Protein AF-A0A379T2N8-F1 (afdb_monomer)

Secondary structure (DSSP, 8-state):
-PPP---HHHHHHHHHHHHHHHHHHHHHHHHHHHHHHHHHHTT--PPEEHHHHHHHHT--HHHHHHHHHHHHHTTSEEE---STTS--EEEE-

Mean predicted aligned error: 11.15 Å

pLDDT: mean 72.95, std 11.52, range [40.16, 85.75]

Structure (mmCIF, N/CA/C/O backbone):
data_AF-A0A379T2N8-F1
#
_entry.id   AF-A0A379T2N8-F1
#
loop_
_atom_site.group_PDB
_atom_site.id
_atom_site.type_symbol
_atom_site.label_atom_id
_atom_site.label_alt_id
_atom_site.label_comp_id
_atom_site.label_asym_id
_atom_site.label_entity_id
_atom_site.label_seq_id
_atom_site.pdbx_PDB_ins_code
_atom_site.Cartn_x
_atom_site.Cartn_y
_atom_site.Cartn_z
_atom_site.occupancy
_atom_site.B_iso_or_equiv
_atom_site.auth_seq_id
_atom_site.auth_comp_id
_atom_site.auth_asym_id
_atom_site.auth_atom_id
_atom_site.pdbx_PDB_model_num
ATOM 1 N N . MET A 1 1 ? -37.715 2.510 39.453 1.00 43.69 1 MET A N 1
ATOM 2 C CA . MET A 1 1 ? -36.326 2.252 39.011 1.00 43.69 1 MET A CA 1
ATOM 3 C C . MET A 1 1 ? -36.309 2.307 37.482 1.00 43.69 1 MET A C 1
ATOM 5 O O . MET A 1 1 ? -36.638 1.323 36.833 1.00 43.69 1 MET A O 1
ATOM 9 N N . MET A 1 2 ? -36.111 3.498 36.902 1.00 40.16 2 MET A N 1
ATOM 10 C CA . MET A 1 2 ? -36.164 3.710 35.446 1.00 40.16 2 MET A CA 1
ATOM 11 C C . MET A 1 2 ? -34.854 3.245 34.798 1.00 40.16 2 MET A C 1
ATOM 13 O O . MET A 1 2 ? -33.776 3.652 35.224 1.00 40.16 2 MET A O 1
ATOM 17 N N . LYS A 1 3 ? -34.950 2.393 33.771 1.00 56.22 3 LYS A N 1
ATOM 18 C CA . LYS A 1 3 ? -33.823 2.038 32.894 1.00 56.22 3 LYS A CA 1
ATOM 19 C C . LYS A 1 3 ? -33.392 3.291 32.116 1.00 56.22 3 LYS A C 1
ATOM 21 O O . LYS A 1 3 ? -34.275 3.997 31.627 1.00 56.22 3 LYS A O 1
ATOM 26 N N . PRO A 1 4 ? -32.089 3.583 31.961 1.00 51.41 4 PRO A N 1
ATOM 27 C CA . PRO A 1 4 ? -31.670 4.707 31.139 1.00 51.41 4 PRO A CA 1
ATOM 28 C C . PRO A 1 4 ? -32.031 4.421 29.676 1.00 51.41 4 PRO A C 1
ATOM 30 O O . PRO A 1 4 ? -31.605 3.417 29.103 1.00 51.41 4 PRO A O 1
ATOM 33 N N . ALA A 1 5 ? -32.834 5.301 29.078 1.00 57.12 5 ALA A N 1
ATOM 34 C CA . ALA A 1 5 ? -33.069 5.334 27.642 1.00 57.12 5 ALA A CA 1
ATOM 35 C C . ALA A 1 5 ? -31.741 5.680 26.952 1.00 57.12 5 ALA A C 1
ATOM 37 O O . ALA A 1 5 ? -31.351 6.845 26.873 1.00 57.12 5 ALA A O 1
ATOM 38 N N . PHE A 1 6 ? -31.008 4.654 26.512 1.00 54.41 6 PHE A N 1
ATOM 39 C CA . PHE A 1 6 ? -29.835 4.808 25.655 1.00 54.41 6 PHE A CA 1
ATOM 40 C C . PHE A 1 6 ? -30.258 5.603 24.411 1.00 54.41 6 PHE A C 1
ATOM 42 O O . PHE A 1 6 ? -31.031 5.121 23.583 1.00 54.41 6 PHE A O 1
ATOM 49 N N . ARG A 1 7 ? -29.813 6.863 24.327 1.00 56.31 7 ARG A N 1
ATOM 50 C CA . ARG A 1 7 ? -30.185 7.812 23.270 1.00 56.31 7 ARG A CA 1
ATOM 51 C C . ARG A 1 7 ? -29.844 7.250 21.891 1.00 56.31 7 ARG A C 1
ATOM 53 O O . ARG A 1 7 ? -28.676 7.018 21.583 1.00 56.31 7 ARG A O 1
ATOM 60 N N . SER A 1 8 ? -30.876 7.135 21.057 1.00 61.81 8 SER A N 1
ATOM 61 C CA . SER A 1 8 ? -30.842 6.826 19.617 1.00 61.81 8 SER A CA 1
ATOM 62 C C . SER A 1 8 ? -29.738 7.573 18.838 1.00 61.81 8 SER A C 1
ATOM 64 O O . SER A 1 8 ? -29.164 7.044 17.887 1.00 61.81 8 SER A O 1
ATOM 66 N N . GLU A 1 9 ? -29.365 8.772 19.294 1.00 59.38 9 GLU A N 1
ATOM 67 C CA . GLU A 1 9 ? -28.335 9.633 18.697 1.00 59.38 9 GLU A CA 1
ATOM 68 C C . GLU A 1 9 ? -26.927 9.002 18.680 1.00 59.38 9 GLU A C 1
ATOM 70 O O . GLU A 1 9 ? -26.195 9.152 17.701 1.00 59.38 9 GLU A O 1
ATOM 75 N N . TYR A 1 10 ? -26.547 8.227 19.705 1.00 67.44 10 TYR A N 1
ATOM 76 C CA . TYR A 1 10 ? -25.224 7.582 19.746 1.00 67.44 10 TYR A CA 1
ATOM 77 C C . TYR A 1 10 ? -25.102 6.433 18.743 1.00 67.44 10 TYR A C 1
ATOM 79 O O . TYR A 1 10 ? -24.046 6.248 18.141 1.00 67.44 10 TYR A O 1
ATOM 87 N N . ILE A 1 11 ? -26.183 5.684 18.516 1.00 74.56 11 ILE A N 1
ATOM 88 C CA . ILE A 1 11 ? -26.203 4.584 17.542 1.00 74.56 11 ILE A CA 1
ATOM 89 C C . ILE A 1 11 ? -26.034 5.144 16.123 1.00 74.56 11 ILE A C 1
ATOM 91 O O . ILE A 1 11 ? -25.296 4.580 15.313 1.00 74.56 11 ILE A O 1
ATOM 95 N N . TRP A 1 12 ? -26.653 6.292 15.840 1.00 72.12 12 TRP A N 1
ATOM 96 C CA . TRP A 1 12 ? -26.504 7.003 14.571 1.00 72.12 12 TRP A CA 1
ATOM 97 C C . TRP A 1 12 ? -25.077 7.506 14.336 1.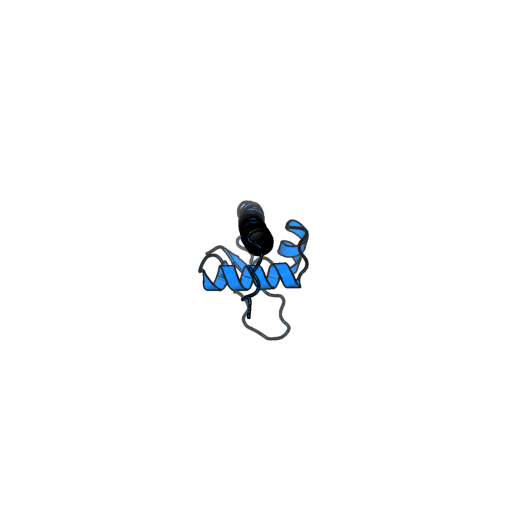00 72.12 12 TRP A C 1
ATOM 99 O O . TRP A 1 12 ? -24.520 7.275 13.263 1.00 72.12 12 TRP A O 1
ATOM 109 N N . LEU A 1 13 ? -24.452 8.123 15.342 1.00 75.94 13 LEU A N 1
ATOM 110 C CA . LEU A 1 13 ? -23.065 8.586 15.242 1.00 75.94 13 LEU A CA 1
ATOM 111 C C . LEU A 1 13 ? -22.084 7.426 15.039 1.00 75.94 13 LEU A C 1
ATOM 113 O O . LEU A 1 13 ? -21.218 7.502 14.167 1.00 75.94 13 LEU A O 1
ATOM 117 N N . VAL A 1 14 ? -22.245 6.323 15.776 1.00 79.12 14 VAL A N 1
ATOM 118 C CA . VAL A 1 14 ? -21.402 5.127 15.614 1.00 79.12 14 VAL A CA 1
ATOM 119 C C . VAL A 1 14 ? -21.569 4.528 14.215 1.00 79.12 14 VAL A C 1
ATOM 121 O O . VAL A 1 14 ? -20.573 4.181 13.581 1.00 79.12 14 VAL A O 1
ATOM 124 N N . ARG A 1 15 ? -22.797 4.468 13.684 1.00 78.38 15 ARG A N 1
ATOM 125 C CA . ARG A 1 15 ? -23.061 3.966 12.328 1.00 78.38 15 ARG A CA 1
ATOM 126 C C . ARG A 1 15 ? -22.460 4.870 11.251 1.00 78.38 15 ARG A C 1
ATOM 128 O O . ARG A 1 15 ? -21.843 4.353 10.324 1.00 78.38 15 ARG A O 1
ATOM 135 N N . ILE A 1 16 ? -22.570 6.194 11.388 1.00 77.00 16 ILE A N 1
ATOM 136 C CA . ILE A 1 16 ? -21.946 7.157 10.465 1.00 77.00 16 ILE A CA 1
ATOM 137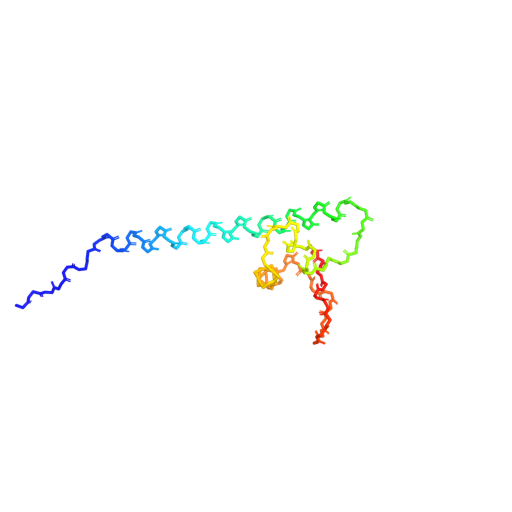 C C . ILE A 1 16 ? -20.423 7.010 10.485 1.00 77.00 16 ILE A C 1
ATOM 139 O O . ILE A 1 16 ? -19.808 6.907 9.427 1.00 77.00 16 ILE A O 1
ATOM 143 N N . LEU A 1 17 ? -19.803 6.960 11.668 1.00 77.00 17 LEU A N 1
ATOM 144 C CA . LEU A 1 17 ? -18.351 6.808 11.794 1.00 77.00 17 LEU A CA 1
ATOM 145 C C . LEU A 1 17 ? -17.866 5.471 11.223 1.00 77.00 17 LEU A C 1
ATOM 147 O O . LEU A 1 17 ? -16.836 5.430 10.550 1.00 77.00 17 LEU A O 1
ATOM 151 N N . TYR A 1 18 ? -18.618 4.393 11.449 1.00 68.12 18 TYR A N 1
ATOM 152 C CA . TYR A 1 18 ? -18.307 3.069 10.920 1.00 68.12 18 TYR A CA 1
ATOM 153 C C . TYR A 1 18 ? -18.405 3.016 9.390 1.00 68.12 18 TYR A C 1
ATOM 155 O O . TYR A 1 18 ? -17.480 2.540 8.729 1.00 68.12 18 TYR A O 1
ATOM 163 N N . VAL A 1 19 ? -19.489 3.552 8.819 1.00 71.81 19 VAL A N 1
ATOM 164 C CA . VAL A 1 19 ? -19.681 3.646 7.364 1.00 71.81 19 VAL A CA 1
ATOM 165 C C . VAL A 1 19 ? -18.603 4.532 6.745 1.00 71.81 19 VAL A C 1
ATOM 167 O O . VAL A 1 19 ? -17.968 4.130 5.777 1.00 71.81 19 VAL A O 1
ATOM 170 N N . ARG A 1 20 ? -18.313 5.692 7.345 1.00 67.44 20 ARG A N 1
ATOM 171 C CA . ARG A 1 20 ? -17.278 6.612 6.864 1.00 67.44 20 ARG A CA 1
ATOM 172 C C . ARG A 1 20 ? -15.888 5.977 6.897 1.00 67.44 20 ARG A C 1
ATOM 174 O O . ARG A 1 20 ? -15.147 6.122 5.933 1.00 67.44 20 ARG A O 1
ATOM 181 N N . LYS A 1 21 ? -15.537 5.235 7.956 1.00 64.50 21 LYS A N 1
ATOM 182 C CA . LYS A 1 21 ? -14.284 4.460 7.997 1.00 64.50 21 LYS A CA 1
ATOM 183 C C . LYS A 1 21 ? -14.226 3.387 6.910 1.00 64.50 21 LYS A C 1
ATOM 185 O O . LYS A 1 21 ? -13.174 3.225 6.303 1.00 64.50 21 L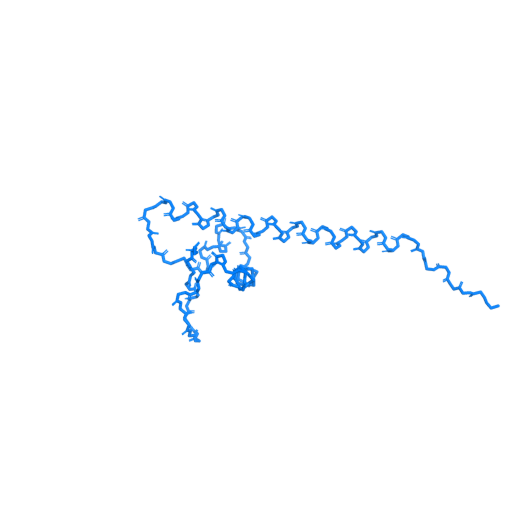YS A O 1
ATOM 190 N N . ASN A 1 22 ? -15.329 2.685 6.651 1.00 61.34 22 ASN A N 1
ATOM 191 C CA . ASN A 1 22 ? -15.390 1.675 5.591 1.00 61.34 22 ASN A CA 1
ATOM 192 C C . ASN A 1 22 ? -15.222 2.287 4.194 1.00 61.34 22 ASN A C 1
ATOM 194 O O . ASN A 1 22 ? -14.457 1.757 3.394 1.00 61.34 22 ASN A O 1
ATOM 198 N N . ILE A 1 23 ? -15.883 3.416 3.926 1.00 64.00 23 ILE A N 1
ATOM 199 C CA . ILE A 1 23 ? -15.767 4.151 2.659 1.00 64.00 23 ILE A CA 1
ATOM 200 C C . ILE A 1 23 ? -14.323 4.626 2.461 1.00 64.00 23 ILE A C 1
ATOM 202 O O . ILE A 1 23 ? -13.698 4.231 1.487 1.00 64.00 23 ILE A O 1
ATOM 206 N N . MET A 1 24 ? -13.735 5.314 3.449 1.00 62.69 24 MET A N 1
ATOM 207 C CA . MET A 1 24 ? -12.340 5.778 3.366 1.00 62.69 24 MET A CA 1
ATOM 208 C C . MET A 1 24 ? -11.340 4.631 3.159 1.00 62.69 24 MET A C 1
ATOM 210 O O . MET A 1 24 ? -10.345 4.795 2.454 1.00 62.69 24 MET A O 1
ATOM 214 N N . SER A 1 25 ? -11.586 3.464 3.766 1.00 62.59 25 SER A N 1
ATOM 215 C CA . SER A 1 25 ? -10.746 2.283 3.554 1.00 62.59 25 SER A CA 1
ATOM 216 C C . SER A 1 25 ? -10.890 1.757 2.128 1.00 62.59 25 SER A C 1
ATOM 218 O O . SER A 1 25 ? -9.887 1.425 1.507 1.00 62.59 25 SER A O 1
ATOM 220 N N . LYS A 1 26 ? -12.118 1.710 1.601 1.00 67.12 26 LYS A N 1
ATOM 221 C CA . LYS A 1 26 ? -12.408 1.259 0.238 1.00 67.12 26 LYS A CA 1
ATOM 222 C C . LYS A 1 26 ? -11.794 2.184 -0.813 1.00 67.12 26 LYS A C 1
ATOM 224 O O . LYS A 1 26 ? -11.135 1.682 -1.717 1.00 67.12 26 LYS A O 1
ATOM 229 N N . ASP A 1 27 ? -11.903 3.496 -0.622 1.00 7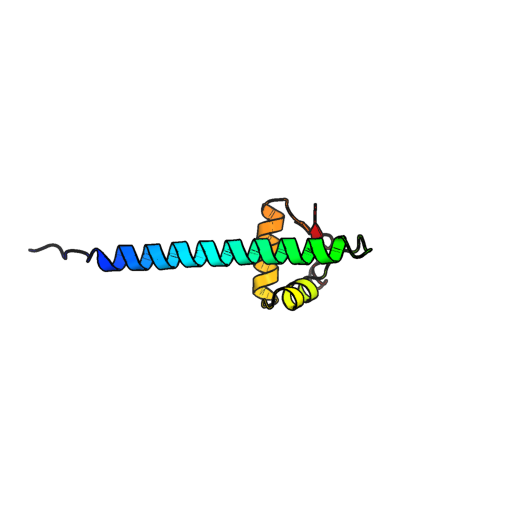6.44 27 ASP A N 1
ATOM 230 C CA . ASP A 1 27 ? -11.254 4.499 -1.473 1.00 76.44 27 ASP A CA 1
ATOM 231 C C . ASP A 1 27 ? -9.724 4.368 -1.431 1.00 76.44 27 ASP A C 1
ATOM 233 O O . ASP A 1 27 ? -9.058 4.498 -2.452 1.00 76.44 27 ASP A O 1
ATOM 237 N N . SER A 1 28 ? -9.153 4.047 -0.262 1.00 76.44 28 SER A N 1
ATOM 238 C CA . SER A 1 28 ? -7.706 3.828 -0.121 1.00 76.44 28 SER A CA 1
ATOM 239 C C . SER A 1 28 ? -7.236 2.566 -0.849 1.00 76.44 28 SER A C 1
ATOM 241 O O . SER A 1 28 ? -6.171 2.580 -1.464 1.00 76.44 28 SER A O 1
ATOM 243 N N . PHE A 1 29 ? -8.011 1.476 -0.802 1.00 77.44 29 PHE A N 1
ATOM 244 C CA . PHE A 1 29 ? -7.690 0.258 -1.551 1.00 77.44 29 PHE A CA 1
ATOM 245 C C . PHE A 1 29 ? -7.738 0.498 -3.054 1.00 77.44 29 PHE A C 1
ATOM 247 O O . PHE A 1 29 ? -6.819 0.088 -3.760 1.00 77.44 29 PHE A O 1
ATOM 254 N N . ASP A 1 30 ? -8.775 1.186 -3.528 1.00 81.25 30 ASP A N 1
ATOM 255 C CA . ASP A 1 30 ? -8.934 1.500 -4.945 1.00 81.25 30 ASP A CA 1
ATOM 256 C C . ASP A 1 30 ? -7.810 2.424 -5.439 1.00 81.25 30 ASP A C 1
ATOM 258 O O . ASP A 1 30 ? -7.198 2.157 -6.473 1.00 81.25 30 ASP A O 1
ATOM 262 N N . HIS A 1 31 ? -7.423 3.421 -4.633 1.00 81.38 31 HIS A N 1
ATOM 263 C CA . HIS A 1 31 ? -6.264 4.266 -4.921 1.00 81.38 31 HIS A CA 1
ATOM 264 C C . HIS A 1 31 ? -4.955 3.476 -5.000 1.00 81.38 31 HIS A C 1
ATOM 266 O O . HIS A 1 31 ? -4.167 3.710 -5.913 1.00 81.38 31 HIS A O 1
ATOM 272 N N . ILE A 1 32 ? -4.710 2.539 -4.075 1.00 82.88 32 ILE A N 1
ATOM 273 C CA . ILE A 1 32 ? -3.508 1.693 -4.104 1.00 82.88 32 ILE A CA 1
ATOM 274 C C . ILE A 1 32 ? -3.499 0.828 -5.364 1.00 82.88 32 ILE A C 1
ATOM 276 O O . ILE A 1 32 ? -2.489 0.785 -6.062 1.00 82.88 32 ILE A O 1
ATOM 280 N N . VAL A 1 33 ? -4.612 0.164 -5.685 1.00 82.38 33 VAL A N 1
ATOM 281 C CA . VAL A 1 33 ? -4.708 -0.702 -6.869 1.00 82.38 33 VAL A CA 1
ATOM 282 C C . VAL A 1 33 ? -4.542 0.110 -8.152 1.00 82.38 33 VAL A C 1
ATOM 284 O O . VAL A 1 33 ? -3.794 -0.304 -9.037 1.00 82.38 33 VAL A O 1
ATOM 287 N N . THR A 1 34 ? -5.168 1.282 -8.241 1.00 84.81 34 THR A N 1
ATOM 288 C CA . THR A 1 34 ? -5.043 2.191 -9.386 1.00 84.81 34 THR A CA 1
ATOM 289 C C . THR A 1 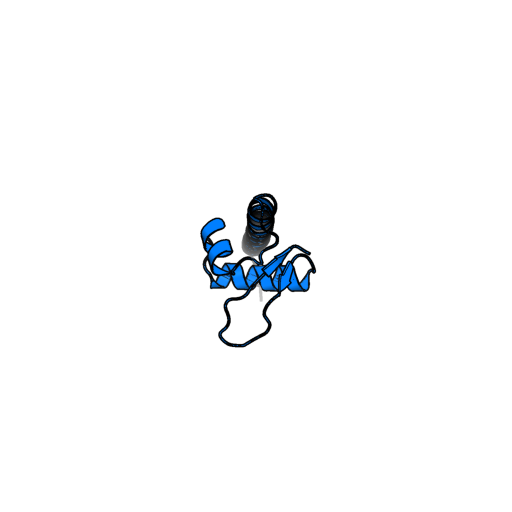34 ? -3.616 2.713 -9.535 1.00 84.81 34 THR A C 1
ATOM 291 O O . THR A 1 34 ? -3.072 2.684 -10.637 1.00 84.81 34 THR A O 1
ATOM 294 N N . ALA A 1 35 ? -2.962 3.111 -8.439 1.00 80.88 35 ALA A N 1
ATOM 295 C CA . ALA A 1 35 ? -1.566 3.544 -8.455 1.00 80.88 35 ALA A CA 1
ATOM 296 C C . ALA A 1 35 ? -0.619 2.412 -8.881 1.00 80.88 35 ALA A C 1
ATOM 298 O O . ALA A 1 35 ? 0.301 2.639 -9.668 1.00 80.88 35 ALA A O 1
ATOM 299 N N . MET A 1 36 ? -0.854 1.185 -8.402 1.00 80.12 36 MET A N 1
ATOM 300 C CA . MET A 1 36 ? -0.071 0.021 -8.811 1.00 80.12 36 MET A CA 1
ATOM 301 C C . MET A 1 36 ? -0.290 -0.306 -10.296 1.00 80.12 36 MET A C 1
ATOM 303 O O . MET A 1 36 ? 0.692 -0.502 -11.004 1.00 80.12 36 MET A O 1
ATOM 307 N N . ARG A 1 37 ? -1.536 -0.298 -10.794 1.00 79.31 37 ARG A N 1
ATOM 308 C CA . ARG A 1 37 ? -1.855 -0.518 -12.219 1.00 79.31 37 ARG A CA 1
ATOM 309 C C . ARG A 1 37 ? -1.213 0.530 -13.120 1.00 79.31 37 ARG A C 1
ATOM 311 O O . ARG A 1 37 ? -0.477 0.172 -14.027 1.00 79.31 37 ARG A O 1
ATOM 318 N N . SER A 1 38 ? -1.386 1.810 -12.789 1.00 76.94 38 SER A N 1
ATOM 319 C CA . SER A 1 38 ? -0.789 2.931 -13.524 1.00 76.94 38 SER A CA 1
ATOM 320 C C . SER A 1 38 ? 0.737 2.812 -13.649 1.00 76.94 38 SER A C 1
ATOM 322 O O . SER A 1 38 ? 1.305 3.179 -14.674 1.00 76.94 38 SER A O 1
ATOM 324 N N . ARG A 1 39 ? 1.408 2.265 -12.625 1.00 70.75 39 ARG A N 1
ATOM 325 C CA . ARG A 1 39 ? 2.855 1.999 -12.637 1.00 70.75 39 ARG A CA 1
ATOM 326 C C . ARG A 1 39 ? 3.246 0.732 -13.408 1.00 70.75 39 ARG A C 1
ATOM 328 O O . ARG A 1 39 ? 4.334 0.709 -13.964 1.00 70.75 39 ARG A O 1
ATOM 335 N N . LEU A 1 40 ? 2.396 -0.294 -13.435 1.00 67.94 40 LEU A N 1
ATOM 336 C CA . LEU A 1 40 ? 2.630 -1.549 -14.163 1.00 67.94 40 LEU A CA 1
ATOM 337 C C . LEU A 1 40 ? 2.390 -1.412 -15.673 1.00 67.94 40 LEU A C 1
ATOM 339 O O . LEU A 1 40 ? 3.131 -2.008 -16.449 1.00 67.94 40 LEU A O 1
ATOM 343 N N . ASP A 1 41 ? 1.407 -0.604 -16.084 1.00 61.81 41 ASP A N 1
ATOM 344 C CA . ASP A 1 41 ? 1.162 -0.266 -17.496 1.00 61.81 41 ASP A CA 1
ATOM 345 C C . ASP A 1 41 ? 2.318 0.557 -18.098 1.00 61.81 41 ASP A C 1
ATOM 347 O O . ASP A 1 41 ? 2.557 0.517 -19.302 1.00 61.81 41 ASP A O 1
ATOM 351 N N . ALA A 1 42 ? 3.073 1.270 -17.254 1.00 57.94 42 ALA A N 1
ATOM 352 C CA . ALA A 1 42 ? 4.204 2.115 -17.634 1.00 57.94 42 ALA A CA 1
ATOM 353 C C . ALA A 1 42 ? 5.542 1.352 -17.772 1.00 57.94 42 ALA A C 1
ATOM 355 O O . ALA A 1 42 ? 6.598 1.895 -17.462 1.00 57.94 42 ALA A O 1
ATOM 356 N N . ASP A 1 43 ? 5.510 0.130 -18.313 1.00 51.62 43 ASP A N 1
ATOM 357 C CA . ASP A 1 43 ? 6.684 -0.524 -18.925 1.00 51.62 43 ASP A CA 1
ATOM 358 C C . ASP A 1 43 ? 7.644 -1.291 -17.989 1.00 51.62 43 ASP A C 1
ATOM 360 O O . ASP A 1 43 ? 8.800 -1.542 -18.322 1.00 51.62 43 ASP A O 1
ATOM 364 N N . THR A 1 44 ? 7.202 -1.735 -16.807 1.00 53.97 44 THR A N 1
ATOM 365 C CA . THR A 1 44 ? 8.026 -2.633 -15.973 1.00 53.97 44 THR A CA 1
ATOM 366 C C . THR A 1 44 ? 7.174 -3.610 -15.165 1.00 53.97 44 THR A C 1
ATOM 368 O O . THR A 1 44 ? 6.489 -3.246 -14.215 1.00 53.97 44 THR A O 1
ATOM 371 N N . CYS A 1 45 ? 7.301 -4.908 -15.460 1.00 57.44 45 CYS A N 1
ATOM 372 C CA . CYS A 1 45 ? 6.852 -6.014 -14.595 1.00 57.44 45 CYS A CA 1
ATOM 373 C C . CYS A 1 45 ? 7.724 -6.124 -13.318 1.00 57.44 45 CYS A C 1
ATOM 375 O O . CYS A 1 45 ? 7.987 -7.212 -12.784 1.00 57.44 45 CYS A O 1
ATOM 377 N N . GLU A 1 46 ? 8.230 -4.990 -12.837 1.00 65.81 46 GLU A N 1
ATOM 378 C CA . GLU A 1 46 ? 9.044 -4.907 -11.644 1.00 65.81 46 GLU A CA 1
ATOM 379 C C . GLU A 1 46 ? 8.148 -4.808 -10.411 1.00 65.81 46 GLU A C 1
ATOM 381 O O . GLU A 1 46 ? 7.129 -4.115 -10.404 1.00 65.81 46 GLU A O 1
ATOM 386 N N . PRO A 1 47 ? 8.494 -5.529 -9.341 1.00 71.00 47 PRO A N 1
ATOM 387 C CA . PRO A 1 47 ? 7.749 -5.434 -8.107 1.00 71.00 47 PRO A CA 1
ATOM 388 C C . PRO A 1 47 ? 7.921 -4.053 -7.456 1.00 71.00 47 PRO A C 1
ATOM 390 O O . PRO A 1 47 ? 9.028 -3.537 -7.303 1.00 71.00 47 PRO A O 1
ATOM 393 N N . LEU A 1 48 ? 6.810 -3.484 -6.999 1.00 77.38 48 LEU A N 1
ATOM 394 C CA . LEU A 1 48 ? 6.740 -2.168 -6.377 1.00 77.38 48 LEU A CA 1
ATOM 395 C C . LEU A 1 48 ? 7.128 -2.236 -4.899 1.00 77.38 48 LEU A C 1
ATOM 397 O O . LEU A 1 48 ? 6.693 -3.122 -4.158 1.00 77.38 48 LEU A O 1
ATOM 401 N N . LYS A 1 49 ? 7.921 -1.267 -4.436 1.00 83.75 49 LYS A N 1
ATOM 402 C CA . LYS A 1 49 ? 8.258 -1.136 -3.013 1.00 83.75 49 LYS A C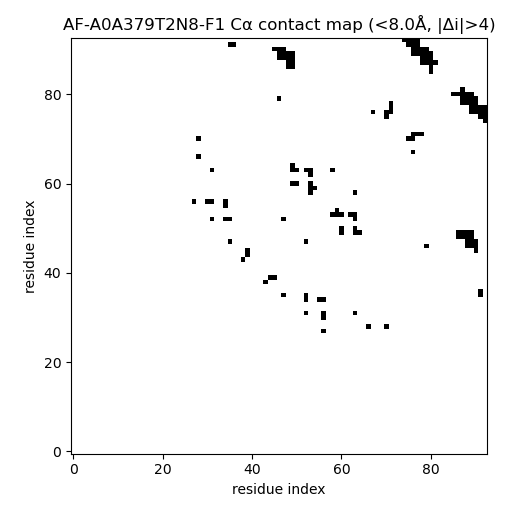A 1
ATOM 403 C C . LYS A 1 49 ? 7.085 -0.510 -2.263 1.00 83.75 49 LYS A C 1
ATOM 405 O O . LYS A 1 49 ? 6.484 0.448 -2.740 1.00 83.75 49 LYS A O 1
ATOM 410 N N . THR A 1 50 ? 6.836 -0.953 -1.026 1.00 84.69 50 THR A N 1
ATOM 411 C CA . THR A 1 50 ? 5.820 -0.337 -0.143 1.00 84.69 50 THR A CA 1
ATOM 412 C C . THR A 1 50 ? 5.955 1.187 -0.055 1.00 84.69 50 THR A C 1
ATOM 414 O O . THR A 1 50 ? 4.953 1.890 -0.012 1.00 84.69 50 THR A O 1
ATOM 417 N N . ARG A 1 51 ? 7.192 1.702 -0.007 1.00 82.19 51 ARG A N 1
ATOM 418 C CA . ARG A 1 51 ? 7.453 3.143 0.106 1.00 82.19 51 ARG A CA 1
ATOM 419 C C . ARG A 1 51 ? 6.983 3.911 -1.127 1.00 82.19 51 ARG A C 1
ATOM 421 O O . ARG A 1 51 ? 6.402 4.973 -0.967 1.00 82.19 51 ARG A O 1
ATOM 428 N N . ASP A 1 52 ? 7.200 3.362 -2.315 1.00 82.62 52 ASP A N 1
ATOM 429 C CA . ASP A 1 52 ? 6.838 4.027 -3.567 1.00 82.62 52 ASP A CA 1
ATOM 430 C C . ASP A 1 52 ? 5.307 4.050 -3.734 1.00 82.62 52 ASP A C 1
ATOM 432 O O . ASP A 1 52 ? 4.743 5.034 -4.199 1.00 82.62 52 ASP A O 1
ATOM 436 N N . ILE A 1 53 ? 4.618 3.003 -3.259 1.00 82.88 53 ILE A N 1
ATOM 437 C CA . ILE A 1 53 ? 3.147 2.957 -3.185 1.00 82.88 53 ILE A CA 1
ATOM 438 C C . ILE A 1 53 ? 2.621 3.983 -2.173 1.00 82.88 53 ILE A C 1
ATOM 440 O O . ILE A 1 53 ? 1.646 4.679 -2.447 1.00 82.88 53 ILE A O 1
ATOM 444 N N . ALA A 1 54 ? 3.257 4.085 -1.004 1.00 85.75 54 ALA A N 1
ATOM 445 C CA . ALA A 1 54 ? 2.888 5.053 0.025 1.00 85.75 54 ALA A CA 1
ATOM 446 C C . ALA A 1 54 ? 3.019 6.497 -0.489 1.00 85.75 54 ALA A C 1
ATOM 448 O O . ALA A 1 54 ? 2.090 7.283 -0.336 1.00 85.75 54 ALA A O 1
ATOM 449 N N . ASP A 1 55 ? 4.123 6.806 -1.173 1.00 85.38 55 ASP A N 1
ATOM 450 C CA . ASP A 1 55 ? 4.373 8.111 -1.792 1.00 85.38 55 ASP A CA 1
ATOM 451 C C . ASP A 1 55 ? 3.340 8.435 -2.885 1.00 85.38 55 ASP A C 1
ATOM 453 O O . ASP A 1 55 ? 2.711 9.490 -2.856 1.00 85.38 55 ASP A O 1
ATOM 457 N N . ALA A 1 56 ? 3.059 7.480 -3.779 1.00 81.81 56 ALA A N 1
ATOM 458 C CA . ALA A 1 56 ? 2.077 7.650 -4.852 1.00 81.81 56 ALA A CA 1
ATOM 459 C C . ALA A 1 56 ? 0.632 7.841 -4.355 1.00 81.81 56 ALA A C 1
ATOM 461 O O . ALA A 1 56 ? -0.188 8.431 -5.053 1.00 81.81 56 ALA A O 1
ATOM 462 N N . THR A 1 57 ? 0.308 7.332 -3.165 1.00 80.38 57 THR A N 1
ATOM 463 C CA . THR A 1 57 ? -1.045 7.395 -2.584 1.00 80.38 57 THR A CA 1
ATOM 464 C C . THR A 1 57 ? -1.187 8.455 -1.493 1.00 80.38 57 THR A C 1
ATOM 466 O O . THR A 1 57 ? -2.280 8.640 -0.960 1.00 80.38 57 THR A O 1
ATOM 469 N N . GLY A 1 58 ? -0.098 9.146 -1.133 1.00 82.50 58 GLY A N 1
ATOM 470 C CA . GLY A 1 58 ? -0.066 10.071 0.003 1.00 82.50 58 GLY A CA 1
ATOM 471 C C . GLY A 1 58 ? -0.308 9.393 1.358 1.00 82.50 58 GLY A C 1
ATOM 472 O O . GLY A 1 58 ? -0.687 10.053 2.326 1.00 82.50 58 GLY A O 1
ATOM 473 N N . LEU A 1 59 ? -0.128 8.072 1.439 1.00 82.88 59 LEU A N 1
ATOM 474 C CA . LEU A 1 59 ? -0.315 7.292 2.658 1.00 82.88 59 LEU A CA 1
ATOM 475 C C . LEU A 1 59 ? 0.982 7.203 3.458 1.00 82.88 59 LEU A C 1
ATOM 477 O O . LEU A 1 59 ? 2.091 7.261 2.933 1.00 82.88 59 LEU A O 1
ATOM 481 N N . THR A 1 60 ? 0.857 6.967 4.763 1.00 85.44 60 THR A N 1
ATOM 482 C CA . THR A 1 60 ? 2.028 6.585 5.559 1.00 85.44 60 THR A CA 1
ATOM 483 C C . THR A 1 60 ? 2.485 5.172 5.191 1.00 85.44 60 THR A C 1
ATOM 485 O O . THR A 1 60 ? 1.675 4.309 4.843 1.00 85.44 60 THR A O 1
ATOM 488 N N . ILE A 1 61 ? 3.783 4.887 5.343 1.00 83.62 61 ILE A N 1
ATOM 489 C CA . ILE A 1 61 ? 4.352 3.551 5.080 1.00 83.62 61 ILE A CA 1
ATOM 490 C C . ILE A 1 61 ? 3.623 2.462 5.889 1.00 83.62 61 ILE A C 1
ATOM 492 O O . ILE A 1 61 ? 3.400 1.362 5.384 1.00 83.62 61 ILE A O 1
ATOM 496 N N . TYR A 1 62 ? 3.217 2.771 7.125 1.00 84.31 62 TYR A N 1
ATOM 497 C CA . TYR A 1 62 ? 2.453 1.856 7.975 1.00 84.31 62 TYR A CA 1
ATOM 498 C C . TYR A 1 62 ? 1.060 1.564 7.405 1.00 84.31 62 TYR A C 1
ATOM 500 O O . TYR A 1 62 ? 0.693 0.397 7.296 1.00 84.31 62 TYR A O 1
ATOM 508 N N . GLN A 1 63 ? 0.311 2.592 6.991 1.00 82.88 63 GLN A N 1
ATOM 509 C CA . GLN A 1 63 ? -1.013 2.414 6.383 1.00 82.88 63 GLN A CA 1
ATOM 510 C C . GLN A 1 63 ? -0.930 1.651 5.062 1.00 82.88 63 GLN A C 1
ATOM 512 O O . GLN A 1 63 ? -1.650 0.671 4.883 1.00 82.88 63 GLN A O 1
ATOM 517 N N . ALA A 1 64 ? -0.016 2.048 4.172 1.00 85.31 64 ALA A N 1
ATOM 518 C CA . ALA A 1 64 ? 0.201 1.370 2.899 1.00 85.31 64 ALA A CA 1
ATOM 519 C C . ALA A 1 64 ? 0.528 -0.112 3.117 1.00 85.31 64 ALA A C 1
ATOM 521 O O . ALA A 1 64 ? -0.056 -0.979 2.476 1.00 85.31 64 ALA A O 1
ATOM 522 N N . ARG A 1 65 ? 1.395 -0.425 4.089 1.00 84.06 65 ARG A N 1
ATOM 523 C CA . ARG A 1 65 ? 1.701 -1.808 4.458 1.00 84.06 65 ARG A CA 1
ATOM 524 C C . ARG A 1 65 ? 0.467 -2.571 4.941 1.00 84.06 65 ARG A C 1
ATOM 526 O O . ARG A 1 65 ? 0.233 -3.671 4.456 1.00 84.06 65 ARG A O 1
ATOM 533 N N . THR A 1 66 ? -0.302 -2.014 5.876 1.00 85.19 66 THR A N 1
ATOM 534 C CA . THR A 1 66 ? -1.514 -2.663 6.400 1.00 85.19 66 THR A CA 1
ATOM 535 C C . THR A 1 66 ? -2.522 -2.937 5.288 1.00 85.19 66 THR A C 1
ATOM 537 O O . THR A 1 66 ? -3.104 -4.019 5.244 1.00 85.19 66 THR A O 1
ATOM 540 N N . TYR A 1 67 ? -2.707 -1.994 4.366 1.00 84.69 67 TYR A N 1
ATOM 541 C CA . TYR A 1 67 ? -3.614 -2.182 3.241 1.00 84.69 67 TYR A CA 1
ATOM 542 C C . TYR A 1 67 ? -3.094 -3.209 2.231 1.00 84.69 67 TYR A C 1
ATOM 544 O O . TYR A 1 67 ? -3.866 -4.045 1.773 1.00 84.69 67 TYR A O 1
ATOM 552 N N . LEU A 1 68 ? -1.792 -3.221 1.939 1.00 83.56 68 LEU A N 1
ATOM 553 C CA . LEU A 1 68 ? -1.177 -4.224 1.064 1.00 83.56 68 LEU A CA 1
ATOM 554 C C . LEU A 1 68 ? -1.239 -5.636 1.661 1.00 83.56 68 LEU A C 1
ATOM 556 O O . LEU A 1 68 ? -1.490 -6.593 0.937 1.00 83.56 68 LEU A O 1
ATOM 560 N N . GLU A 1 69 ? -1.083 -5.785 2.979 1.00 84.75 69 GLU A N 1
ATOM 561 C CA . GLU A 1 69 ? -1.267 -7.072 3.667 1.00 84.75 69 GLU A CA 1
ATOM 562 C C . GLU A 1 69 ? -2.727 -7.565 3.579 1.00 84.75 69 GLU A C 1
ATOM 564 O O . GLU A 1 69 ? -2.969 -8.758 3.371 1.00 84.75 69 GLU A O 1
ATOM 569 N N . GLN A 1 70 ? -3.707 -6.658 3.656 1.00 84.75 70 GLN A N 1
ATOM 570 C CA . GLN A 1 70 ? -5.121 -6.993 3.438 1.00 84.75 70 GLN A CA 1
ATOM 571 C C . GLN A 1 70 ? -5.404 -7.375 1.978 1.00 84.75 70 GLN A C 1
ATOM 573 O O . GLN A 1 70 ? -6.045 -8.395 1.733 1.00 84.75 70 GLN A O 1
ATOM 578 N N . LEU A 1 71 ? -4.869 -6.623 1.010 1.00 83.69 71 LEU A N 1
ATOM 579 C CA . LEU A 1 71 ? -4.980 -6.934 -0.421 1.00 83.69 71 LEU A CA 1
ATOM 580 C C . LEU A 1 71 ? -4.303 -8.264 -0.780 1.00 83.69 71 LEU A C 1
ATOM 582 O O . LEU A 1 71 ? -4.793 -8.993 -1.638 1.00 83.69 71 LEU A O 1
ATOM 586 N N . HIS A 1 72 ? -3.208 -8.608 -0.103 1.00 85.06 72 HIS A N 1
ATOM 587 C CA . HIS A 1 72 ? -2.534 -9.893 -0.260 1.00 85.06 72 HIS A CA 1
ATOM 588 C C . HIS A 1 72 ? -3.364 -11.048 0.282 1.00 85.06 72 HIS A C 1
ATOM 590 O O . HIS A 1 72 ? -3.481 -12.085 -0.361 1.00 85.06 72 HIS A O 1
ATOM 596 N N . THR A 1 73 ? -3.996 -10.855 1.441 1.00 82.00 73 THR A N 1
ATOM 597 C CA . THR A 1 73 ? -4.937 -11.836 2.001 1.00 82.00 73 THR A CA 1
ATOM 598 C C . THR A 1 73 ? -6.149 -12.031 1.085 1.00 82.00 73 THR A C 1
ATOM 600 O O . THR A 1 73 ? -6.661 -13.140 0.973 1.00 82.00 73 THR A O 1
ATOM 603 N N . ALA A 1 74 ? -6.575 -10.974 0.388 1.00 81.81 74 ALA A N 1
ATOM 604 C CA . ALA A 1 74 ? -7.638 -11.021 -0.613 1.00 81.81 74 ALA A CA 1
ATOM 605 C C . ALA A 1 74 ? -7.198 -11.591 -1.980 1.00 81.81 74 ALA A C 1
ATOM 607 O O . ALA A 1 74 ? -8.041 -11.747 -2.858 1.00 81.81 74 ALA A O 1
ATOM 608 N N . GLY A 1 75 ? -5.907 -11.887 -2.182 1.00 80.44 75 GLY A N 1
ATOM 609 C CA . GLY A 1 75 ? -5.381 -12.434 -3.437 1.00 80.44 75 GLY A CA 1
ATOM 610 C C . GLY A 1 75 ? -5.240 -11.424 -4.583 1.00 80.44 75 GLY A C 1
ATOM 611 O O . GLY A 1 75 ? -5.074 -11.837 -5.723 1.00 80.44 75 GLY A O 1
ATOM 612 N N . VAL A 1 76 ? -5.296 -10.117 -4.305 1.00 80.81 76 VAL A N 1
ATOM 613 C CA . VAL A 1 76 ? -5.164 -9.051 -5.322 1.00 80.81 76 VAL A CA 1
ATOM 614 C C . VAL A 1 76 ? -3.696 -8.712 -5.598 1.00 80.81 76 VAL A C 1
ATOM 616 O O . VAL A 1 76 ? -3.325 -8.378 -6.719 1.00 80.81 76 VAL A O 1
ATOM 619 N N . VAL A 1 77 ? -2.842 -8.781 -4.573 1.00 81.56 77 VAL A N 1
ATOM 620 C CA . VAL A 1 77 ? -1.405 -8.500 -4.699 1.00 81.56 77 VAL A CA 1
ATOM 621 C C . VAL A 1 77 ? -0.582 -9.652 -4.136 1.00 81.56 77 VAL A C 1
ATOM 623 O O . VAL A 1 77 ? -0.878 -10.182 -3.072 1.00 81.56 77 VAL A O 1
ATOM 626 N N . GLY A 1 78 ? 0.480 -10.027 -4.834 1.00 78.38 78 GLY A N 1
ATOM 627 C CA . GLY A 1 78 ? 1.466 -11.010 -4.416 1.00 78.38 78 GLY A CA 1
ATOM 628 C C . GLY A 1 78 ? 2.660 -10.328 -3.758 1.00 78.38 78 GLY A C 1
ATOM 629 O O . GLY A 1 78 ? 3.182 -9.327 -4.256 1.00 78.38 78 GLY A O 1
ATOM 630 N N . LYS A 1 79 ? 3.121 -10.876 -2.634 1.00 80.38 79 LYS A N 1
ATOM 631 C CA . LYS A 1 79 ? 4.342 -10.418 -1.973 1.00 80.38 79 LYS A CA 1
ATOM 632 C C . LYS A 1 79 ? 5.533 -11.184 -2.538 1.00 80.38 79 LYS A C 1
ATOM 634 O O . LYS A 1 79 ? 5.625 -12.394 -2.373 1.00 80.38 79 LYS A O 1
ATOM 639 N N . VAL A 1 80 ? 6.453 -10.472 -3.182 1.00 74.75 80 VAL A N 1
ATOM 640 C CA . VAL A 1 80 ? 7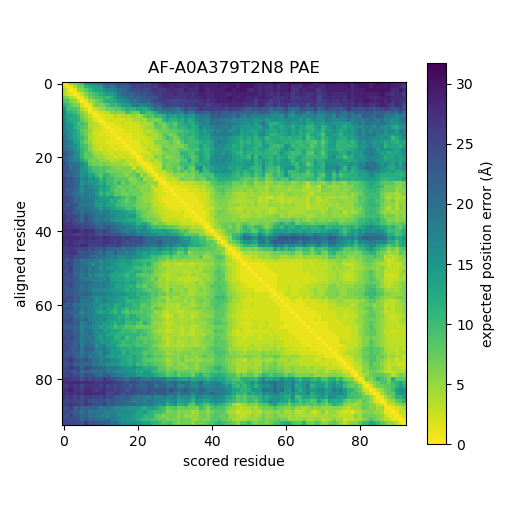.606 -11.069 -3.877 1.00 74.75 80 VAL A CA 1
ATOM 641 C C . VAL A 1 80 ? 8.762 -11.363 -2.915 1.00 74.75 80 VAL A C 1
ATOM 643 O O . VAL A 1 80 ? 9.465 -12.351 -3.091 1.00 74.75 80 VAL A O 1
ATOM 646 N N . ASN A 1 81 ? 8.924 -10.568 -1.850 1.00 67.00 81 ASN A N 1
ATOM 647 C CA . ASN A 1 81 ? 9.978 -10.778 -0.852 1.00 67.00 81 ASN A CA 1
ATOM 648 C C . ASN A 1 81 ? 9.415 -11.229 0.501 1.00 67.00 81 ASN A C 1
ATOM 650 O O . ASN A 1 81 ? 8.706 -10.478 1.178 1.00 67.00 81 ASN A O 1
ATOM 654 N N . ILE A 1 82 ? 9.804 -12.429 0.937 1.00 57.31 82 ILE A N 1
ATOM 655 C CA . ILE A 1 82 ? 9.522 -12.977 2.269 1.00 57.31 82 ILE A CA 1
ATOM 656 C C . ILE A 1 82 ? 10.836 -12.973 3.066 1.00 57.31 82 ILE A C 1
ATOM 658 O O . ILE A 1 82 ? 11.688 -13.832 2.884 1.00 57.31 82 ILE A O 1
ATOM 662 N N . GLY A 1 83 ? 11.023 -11.977 3.936 1.00 54.12 83 GLY A N 1
ATOM 663 C CA . GLY A 1 83 ? 12.195 -11.876 4.813 1.00 54.12 83 GLY A CA 1
ATOM 664 C C . GLY A 1 83 ? 12.083 -10.721 5.815 1.00 54.12 83 GLY A C 1
ATOM 665 O O . GLY A 1 83 ? 11.380 -9.739 5.568 1.00 54.12 83 GLY A O 1
ATOM 666 N N . LYS A 1 84 ? 12.751 -10.829 6.971 1.00 46.50 84 LYS A N 1
ATOM 667 C CA . LYS A 1 84 ? 12.892 -9.714 7.928 1.00 46.50 84 LYS A CA 1
ATOM 668 C C . LYS A 1 84 ? 13.945 -8.730 7.400 1.00 46.50 84 LYS A C 1
ATOM 670 O O . LYS A 1 84 ? 15.030 -9.150 7.027 1.00 46.50 84 LYS A O 1
ATOM 675 N N . GLY A 1 85 ? 13.632 -7.433 7.392 1.00 52.84 85 GLY A N 1
ATOM 676 C CA . GLY A 1 85 ? 14.581 -6.366 7.033 1.00 52.84 85 GLY A CA 1
ATOM 677 C C . GLY A 1 85 ? 14.685 -6.027 5.540 1.00 52.84 85 GLY A C 1
ATOM 678 O O . GLY A 1 85 ? 15.358 -5.062 5.196 1.00 52.84 85 GLY A O 1
ATOM 679 N N . VAL A 1 86 ? 13.993 -6.753 4.657 1.00 58.97 86 VAL A N 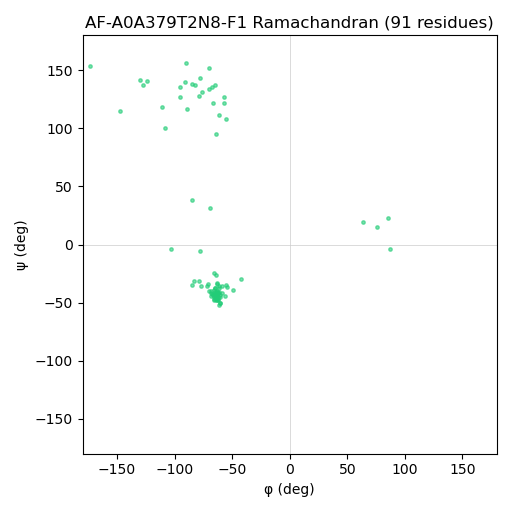1
ATOM 680 C CA . VAL A 1 86 ? 13.931 -6.435 3.219 1.00 58.97 86 VAL A CA 1
ATOM 681 C C . VAL A 1 86 ? 12.739 -5.518 2.912 1.00 58.97 86 VAL A C 1
ATOM 683 O O . VAL A 1 86 ? 11.657 -5.723 3.475 1.00 58.97 86 VAL A O 1
ATOM 686 N N . PRO A 1 87 ? 12.892 -4.518 2.019 1.00 63.66 87 PRO A N 1
ATOM 687 C CA . PRO A 1 87 ? 11.769 -3.718 1.547 1.00 63.66 87 PRO A CA 1
ATOM 688 C C . PRO A 1 87 ? 10.708 -4.640 0.935 1.00 63.66 87 PRO A C 1
ATOM 690 O O . PRO A 1 87 ? 11.012 -5.482 0.088 1.00 63.66 87 PRO A O 1
ATOM 693 N N . GLY A 1 88 ? 9.468 -4.503 1.414 1.00 71.19 88 GLY A N 1
ATOM 694 C CA . GLY A 1 88 ? 8.330 -5.276 0.928 1.00 71.19 88 GLY A CA 1
ATOM 695 C C . GLY A 1 88 ? 8.106 -4.974 -0.545 1.00 71.19 88 GLY A C 1
ATOM 696 O O . GLY A 1 88 ? 7.757 -3.846 -0.892 1.00 71.19 88 GLY A O 1
ATOM 697 N N . LEU A 1 89 ? 8.370 -5.975 -1.377 1.00 79.31 89 LEU A N 1
ATOM 698 C CA . LEU A 1 89 ? 8.155 -5.946 -2.812 1.00 79.31 89 LEU A CA 1
ATOM 699 C C . LEU A 1 89 ? 6.794 -6.571 -3.114 1.00 79.31 89 LEU A C 1
ATOM 701 O O . LEU A 1 89 ? 6.519 -7.689 -2.670 1.00 79.31 89 LEU A O 1
ATOM 705 N N . TRP A 1 90 ? 5.961 -5.840 -3.846 1.00 83.25 90 TRP A N 1
ATOM 706 C CA . TRP A 1 90 ? 4.581 -6.196 -4.156 1.00 83.25 90 TRP A CA 1
ATOM 707 C C . TRP A 1 90 ? 4.365 -6.210 -5.660 1.00 83.25 90 TRP A C 1
ATOM 709 O O . TRP A 1 90 ? 4.852 -5.341 -6.377 1.00 83.25 90 TRP A O 1
ATOM 719 N N . ARG A 1 91 ? 3.601 -7.182 -6.136 1.00 79.56 91 ARG A N 1
ATOM 720 C CA . ARG A 1 91 ? 3.191 -7.306 -7.534 1.00 79.56 91 ARG A CA 1
ATOM 721 C C . ARG A 1 91 ? 1.678 -7.506 -7.575 1.00 79.56 91 ARG A C 1
ATOM 723 O O . ARG A 1 91 ? 1.149 -8.179 -6.700 1.00 79.56 91 ARG A O 1
ATOM 730 N N . LEU A 1 92 ? 0.980 -6.921 -8.544 1.00 78.44 92 LEU A N 1
ATOM 731 C CA . LEU A 1 92 ? -0.429 -7.256 -8.799 1.00 78.44 92 LEU A CA 1
ATOM 732 C C . LEU A 1 92 ? -0.521 -8.675 -9.383 1.00 78.44 92 LEU A C 1
ATOM 734 O O . LEU A 1 92 ? 0.283 -9.015 -10.252 1.00 78.44 92 LEU A O 1
ATOM 738 N N . LEU A 1 93 ? -1.440 -9.489 -8.857 1.00 72.31 93 LEU A N 1
ATOM 739 C CA . LEU A 1 93 ? -1.731 -10.838 -9.362 1.00 72.31 93 LEU A CA 1
ATOM 740 C C . LEU A 1 93 ? -2.753 -10.800 -10.501 1.00 72.31 93 LEU A C 1
ATOM 742 O O . LEU A 1 93 ? -3.619 -9.894 -10.487 1.00 72.31 93 LEU A O 1
#

Radius of gyration: 18.63 Å; Cα contacts (8 Å, |Δi|>4): 78; chains: 1; bounding box: 51×23×58 Å

Foldseek 3Di:
DDDDPPDPVVVVVVVVVVVVVVVVLVVLLVQLLVLQVVVCVVDDQFFDFLVVSCVSSVHDSVSSVVSQVVCVVVVQKDFPDDDPPDGTTIGGD

Sequence (93 aa):
MMKPAFRSEYIWLVRILYVRKNIMSKDSFDHIVTAMRSRLDADTCEPLKTRDIADATGLTIYQARTYLEQLHTAGVVGKVNIGKGVPGLWRLL

Organism: NCBI:txid59203

InterPro domains:
  IPR006793 FaeA-like protein [PF04703] (46-93)
  IPR036388 Winged helix-like DNA-binding domain superfamily [G3DSA:1.10.10.10] (24-93)

Solvent-accessible surface area (backbone atoms only — not comparable to full-atom values): 5433 Å² total; per-residue (Å²): 137,84,76,83,79,78,59,69,68,58,60,53,51,52,49,50,53,52,50,51,51,50,50,56,52,51,54,50,50,50,46,50,53,49,53,52,47,62,53,46,76,67,79,40,100,64,62,44,43,46,60,59,54,6,63,78,61,75,41,52,58,68,57,38,44,56,50,50,54,51,36,35,75,69,62,50,33,42,73,76,55,91,65,89,92,58,79,49,24,36,35,80,102

Nearest PDB structures (foldseek):
  2jt1-assembly1_A  TM=9.189E-01  e=5.514E-08  Salmonella enterica subsp. enterica serovar Typhimurium str. LT2
  2obp-assembly2_B  TM=8.738E-01  e=2.822E-03  Cupriavidus pinatubonensis JMP134
  2dk5-assembly1_A  TM=7.999E-01  e=4.869E-03  Homo 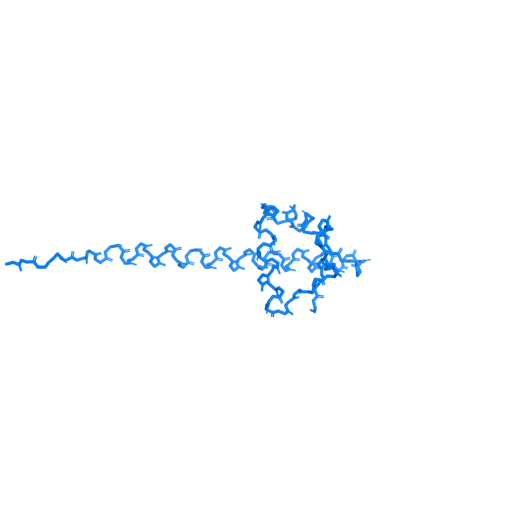sapiens
  4a6d-assembly1_A  TM=5.811E-01  e=5.492E-04  Homo sapiens
  6fvw-assembly1_O  TM=6.406E-01  e=2.072E-01  Saccharomyces cerevisiae S288C